Protein AF-A0A2L2XJK9-F1 (afdb_monomer_lite)

Secondary structure (DSSP, 8-state):
-PEETTEEEEEEEEEEEETTEEEEEEEEEEE-TT-SS-EEEEE---

Radius of gyration: 12.98 Å; chains: 1; bounding box: 33×23×27 Å

Structure (mmCIF, N/CA/C/O backbone):
data_AF-A0A2L2XJK9-F1
#
_entry.id   AF-A0A2L2XJK9-F1
#
loop_
_atom_site.group_PDB
_atom_site.id
_atom_site.type_symbol
_atom_site.label_atom_id
_atom_site.label_alt_id
_atom_site.label_comp_id
_atom_site.label_asym_id
_atom_site.label_entity_id
_atom_site.label_seq_id
_atom_site.pdbx_PDB_ins_code
_atom_site.Cartn_x
_atom_site.Cartn_y
_atom_site.Cartn_z
_atom_site.occupancy
_atom_site.B_iso_or_equiv
_atom_site.auth_seq_id
_atom_site.auth_comp_id
_atom_site.auth_asym_id
_atom_site.auth_atom_id
_atom_site.pdbx_PDB_model_num
ATOM 1 N N . MET A 1 1 ? 13.333 -0.274 2.634 1.00 51.56 1 MET A N 1
ATOM 2 C CA . MET A 1 1 ? 12.340 -0.259 1.537 1.00 51.56 1 MET A CA 1
ATOM 3 C C . MET A 1 1 ? 12.490 -1.549 0.755 1.00 51.56 1 MET A C 1
ATOM 5 O O . MET A 1 1 ? 13.563 -1.793 0.222 1.00 51.56 1 MET A O 1
ATOM 9 N N . GLN A 1 2 ? 11.477 -2.413 0.763 1.00 53.81 2 GLN A N 1
ATOM 10 C CA . GLN A 1 2 ? 11.524 -3.679 0.030 1.00 53.81 2 GLN A CA 1
ATOM 11 C C . GLN A 1 2 ? 11.243 -3.384 -1.448 1.00 53.81 2 GLN A C 1
ATOM 13 O O . GLN A 1 2 ? 10.177 -2.852 -1.761 1.00 53.81 2 GLN A O 1
ATOM 18 N N . LYS A 1 3 ? 12.216 -3.651 -2.328 1.00 55.78 3 LYS A N 1
ATOM 19 C CA . LYS A 1 3 ? 12.055 -3.573 -3.787 1.00 55.78 3 LYS A CA 1
ATOM 20 C C . LYS A 1 3 ? 11.463 -4.892 -4.266 1.00 55.78 3 LYS A C 1
ATOM 22 O O . LYS A 1 3 ? 12.032 -5.945 -3.992 1.00 55.78 3 LYS A O 1
ATOM 27 N N . TRP A 1 4 ? 10.316 -4.828 -4.928 1.00 67.25 4 TRP A N 1
ATOM 28 C CA . TRP A 1 4 ? 9.647 -5.990 -5.505 1.00 67.25 4 TRP A CA 1
ATOM 29 C C . TRP A 1 4 ? 9.880 -5.982 -7.014 1.00 67.25 4 TRP A C 1
ATOM 31 O O . TRP A 1 4 ? 10.023 -4.914 -7.606 1.00 67.25 4 TRP A O 1
ATOM 41 N N . GLU A 1 5 ? 9.879 -7.154 -7.650 1.00 82.44 5 GLU A N 1
ATOM 42 C CA . GLU A 1 5 ? 10.109 -7.256 -9.101 1.00 82.44 5 GLU A CA 1
ATOM 43 C C . GLU A 1 5 ? 9.098 -6.449 -9.928 1.00 82.44 5 GLU A C 1
ATOM 45 O O . GLU A 1 5 ? 9.426 -5.955 -10.999 1.00 82.44 5 GLU A O 1
ATOM 50 N N . TYR A 1 6 ? 7.892 -6.241 -9.396 1.00 81.81 6 TYR A N 1
ATOM 51 C CA . TYR A 1 6 ? 6.797 -5.541 -10.071 1.00 81.81 6 TYR A CA 1
ATOM 52 C C . TYR A 1 6 ? 6.720 -4.036 -9.777 1.00 81.81 6 TYR A C 1
ATOM 54 O O . TYR A 1 6 ? 5.806 -3.377 -10.268 1.00 81.81 6 TYR A O 1
ATOM 62 N N . GLY A 1 7 ? 7.619 -3.490 -8.953 1.00 87.25 7 GLY A N 1
ATOM 63 C CA . GLY A 1 7 ? 7.605 -2.077 -8.576 1.00 87.25 7 GLY A CA 1
ATOM 64 C C . GLY A 1 7 ? 7.792 -1.815 -7.087 1.00 87.25 7 GLY A C 1
ATOM 65 O O . GLY A 1 7 ? 8.092 -2.706 -6.286 1.00 87.25 7 GLY A O 1
ATOM 66 N N . GLN A 1 8 ? 7.590 -0.560 -6.699 1.00 89.88 8 GLN A N 1
ATOM 67 C CA . GLN A 1 8 ? 7.731 -0.108 -5.321 1.00 89.88 8 GLN A CA 1
ATOM 68 C C . GLN A 1 8 ? 6.360 0.028 -4.663 1.00 89.88 8 GLN A C 1
ATOM 70 O O . GLN A 1 8 ? 5.488 0.743 -5.156 1.00 89.88 8 GLN A O 1
ATOM 75 N N . LYS A 1 9 ? 6.176 -0.657 -3.528 1.00 91.19 9 LYS A N 1
ATOM 76 C CA . LYS A 1 9 ? 4.973 -0.533 -2.697 1.00 91.19 9 LYS A CA 1
ATOM 77 C C . LYS A 1 9 ? 5.151 0.549 -1.638 1.00 91.19 9 LYS A C 1
ATOM 79 O O . LYS A 1 9 ? 6.246 0.703 -1.088 1.00 91.19 9 LYS A O 1
ATOM 84 N N . TYR A 1 10 ? 4.051 1.220 -1.329 1.00 90.25 10 TYR A N 1
ATOM 85 C CA . TYR A 1 10 ? 3.939 2.280 -0.336 1.00 90.25 10 TYR A CA 1
ATOM 86 C C . TYR A 1 10 ? 2.683 2.057 0.498 1.00 90.25 10 TYR A C 1
ATOM 88 O O . TYR A 1 10 ? 1.667 1.595 -0.019 1.00 90.25 10 TYR A O 1
ATOM 96 N N . ILE A 1 11 ? 2.758 2.392 1.781 1.00 91.44 11 ILE A N 1
ATOM 97 C CA . ILE A 1 11 ? 1.599 2.448 2.668 1.00 91.44 11 ILE A CA 1
ATOM 98 C C . ILE A 1 11 ? 1.412 3.913 3.030 1.00 91.44 11 ILE A C 1
ATOM 100 O O . ILE A 1 11 ? 2.373 4.572 3.429 1.00 91.44 11 ILE A O 1
ATOM 104 N N . ILE A 1 12 ? 0.207 4.421 2.811 1.00 91.88 12 ILE A N 1
ATOM 105 C CA . ILE A 1 12 ? -0.155 5.810 3.053 1.00 91.88 12 ILE A CA 1
ATOM 106 C C . ILE A 1 12 ? -1.439 5.808 3.865 1.00 91.88 12 ILE A C 1
ATOM 108 O O . ILE A 1 12 ? -2.440 5.217 3.451 1.00 91.88 12 ILE A O 1
ATOM 112 N N . ASP A 1 13 ? -1.406 6.517 4.983 1.00 93.00 13 ASP A N 1
ATOM 113 C CA . ASP A 1 13 ? -2.590 6.809 5.772 1.00 93.00 13 ASP A CA 1
ATOM 114 C C . ASP A 1 13 ? -3.128 8.167 5.329 1.00 93.00 13 ASP A C 1
ATOM 116 O O . ASP A 1 13 ? -2.388 9.155 5.306 1.00 93.00 13 ASP A O 1
ATOM 120 N N . PHE A 1 14 ? -4.406 8.231 4.957 1.00 90.38 14 PHE A N 1
ATOM 121 C CA . PHE A 1 14 ? -5.048 9.499 4.617 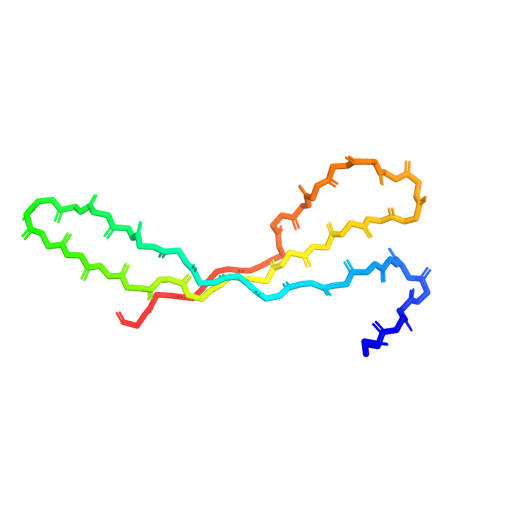1.00 90.38 14 PHE A CA 1
ATOM 122 C C . PHE A 1 14 ? -6.321 9.719 5.440 1.00 90.38 14 PHE A C 1
ATOM 124 O O . PHE A 1 14 ? -7.082 8.774 5.671 1.00 90.38 14 PHE A O 1
ATOM 131 N N . PRO A 1 15 ? -6.582 10.957 5.896 1.00 93.19 15 PRO A N 1
ATOM 132 C CA . PRO A 1 15 ? -7.828 11.279 6.569 1.00 93.19 15 PRO A CA 1
ATOM 133 C C . PRO A 1 15 ? -8.970 11.352 5.549 1.00 93.19 15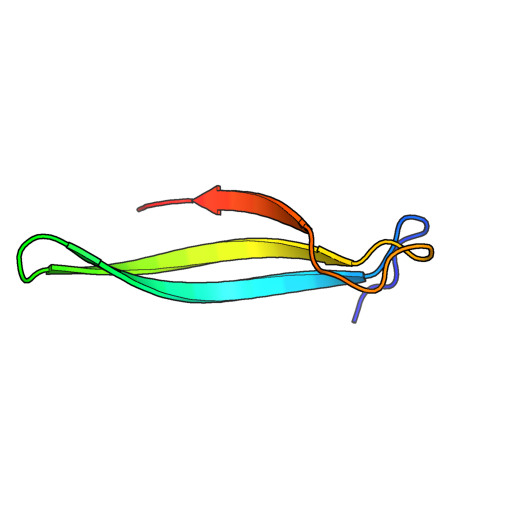 PRO A C 1
ATOM 135 O O . PRO A 1 15 ? -8.932 12.140 4.603 1.00 93.19 15 PRO A O 1
ATOM 138 N N . LEU A 1 16 ? -10.015 10.558 5.763 1.00 90.75 16 LEU A N 1
ATOM 139 C CA . LEU A 1 16 ? -11.279 10.643 5.047 1.00 90.75 16 LEU A CA 1
ATOM 140 C C . LEU A 1 16 ? -12.289 11.403 5.906 1.00 90.75 16 LEU A C 1
ATOM 142 O O . LEU A 1 16 ? -12.683 10.939 6.976 1.00 90.75 16 LEU A O 1
ATOM 146 N N . ASN A 1 17 ? -12.721 12.564 5.420 1.00 94.12 17 ASN A N 1
ATOM 147 C CA . ASN A 1 17 ? -13.742 13.376 6.076 1.00 94.12 17 ASN A CA 1
ATOM 148 C C . ASN A 1 17 ? -15.119 13.067 5.480 1.00 94.12 17 ASN A C 1
ATOM 150 O O . ASN A 1 17 ? -15.324 13.225 4.278 1.00 94.12 17 ASN A O 1
ATOM 154 N N . HIS A 1 18 ? -16.073 12.657 6.315 1.00 90.56 18 HIS A N 1
ATOM 155 C CA . HIS A 1 18 ? -17.445 12.372 5.902 1.00 90.56 18 HIS A CA 1
ATOM 156 C C . HIS A 1 18 ? -18.435 12.731 7.015 1.00 90.56 18 HIS A C 1
ATOM 158 O O . HIS A 1 18 ? -18.292 12.271 8.144 1.00 90.56 18 HIS A O 1
ATOM 164 N N . GLN A 1 19 ? -19.449 13.548 6.704 1.00 93.00 19 GLN A N 1
ATOM 165 C CA . GLN A 1 19 ? -20.508 13.960 7.645 1.00 93.00 19 GLN A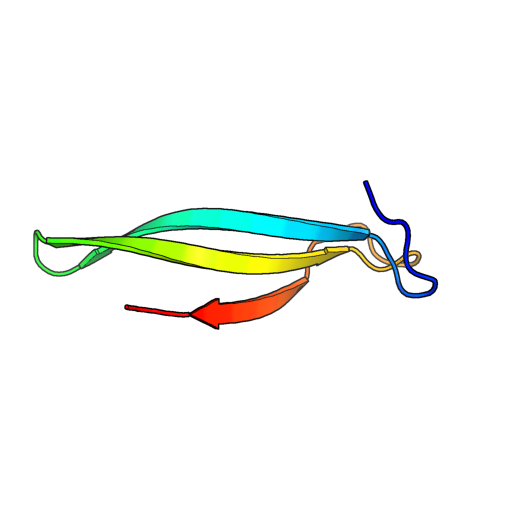 CA 1
ATOM 166 C C . GLN A 1 19 ? -19.972 14.420 9.013 1.00 93.00 19 GLN A C 1
ATOM 168 O O . GLN A 1 19 ? -20.423 13.963 10.063 1.00 93.00 19 GLN A O 1
ATOM 173 N N . ASN A 1 20 ? -18.980 15.315 8.999 1.00 93.56 20 ASN A N 1
ATOM 174 C CA . ASN A 1 20 ? -18.348 15.855 10.208 1.00 93.56 20 ASN A CA 1
ATOM 175 C C . ASN A 1 20 ? -17.605 14.813 11.074 1.00 93.56 20 ASN A C 1
ATOM 177 O O . ASN A 1 20 ? -17.315 15.067 12.242 1.00 93.56 20 ASN A O 1
ATOM 181 N N . LYS A 1 21 ? -17.299 13.642 10.507 1.00 92.69 21 LYS A N 1
ATOM 182 C CA . LYS A 1 21 ? -16.443 12.607 11.090 1.00 92.69 21 LYS A CA 1
ATOM 183 C C . LYS A 1 21 ? -15.180 12.466 10.247 1.00 92.69 21 LYS A C 1
ATOM 185 O O . LYS A 1 21 ? -15.228 12.641 9.030 1.00 92.69 21 LYS A O 1
ATOM 190 N N . THR A 1 22 ? -14.077 12.102 10.889 1.00 93.50 22 THR A N 1
ATOM 191 C CA . THR A 1 22 ? -12.800 11.820 10.225 1.00 93.50 22 THR A CA 1
ATOM 192 C C . THR A 1 22 ? -12.380 10.397 10.554 1.00 93.50 22 THR A C 1
ATOM 194 O O . THR A 1 22 ? -12.291 10.040 11.726 1.00 93.50 22 THR A O 1
ATOM 197 N N . ALA A 1 23 ? -12.118 9.593 9.527 1.00 92.06 23 ALA A N 1
ATOM 198 C CA . ALA A 1 23 ? -11.516 8.271 9.659 1.00 92.06 23 ALA A CA 1
ATOM 199 C C . ALA A 1 23 ? -10.112 8.296 9.049 1.00 92.06 23 ALA A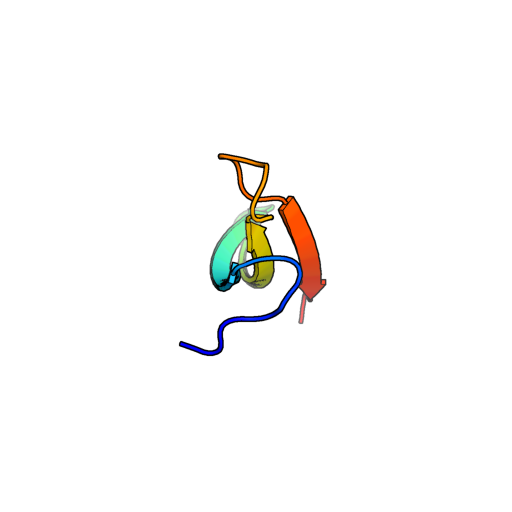 C 1
ATOM 201 O O . ALA A 1 23 ? -9.913 8.890 7.992 1.00 92.06 23 ALA A O 1
ATOM 202 N N . ILE A 1 24 ? -9.139 7.662 9.700 1.00 93.69 24 ILE A N 1
ATOM 203 C CA . ILE A 1 24 ? -7.813 7.455 9.110 1.00 93.69 24 ILE A CA 1
ATOM 204 C C . ILE A 1 24 ? -7.864 6.164 8.306 1.00 93.69 24 ILE A C 1
ATOM 206 O O . ILE A 1 24 ? -8.124 5.099 8.864 1.00 93.69 24 ILE A O 1
ATOM 210 N N . ILE A 1 25 ? -7.650 6.272 6.998 1.00 92.94 25 ILE A N 1
ATOM 211 C CA . ILE A 1 25 ? -7.718 5.140 6.082 1.00 92.94 25 ILE A CA 1
ATOM 212 C C . ILE A 1 25 ? -6.299 4.704 5.718 1.00 92.94 25 ILE A C 1
ATOM 214 O O . ILE A 1 25 ? -5.633 5.412 4.954 1.00 92.94 25 ILE A O 1
ATOM 218 N N . PRO A 1 26 ? -5.830 3.546 6.214 1.00 93.38 26 PRO A N 1
ATOM 219 C CA . PRO A 1 26 ? -4.619 2.928 5.707 1.00 93.38 26 PRO A CA 1
ATOM 220 C C . PRO A 1 26 ? -4.845 2.395 4.292 1.00 93.38 26 PRO A C 1
ATOM 222 O O . PRO A 1 26 ? -5.799 1.662 4.002 1.00 93.38 26 PRO A O 1
ATOM 225 N N . SER A 1 27 ? -3.941 2.761 3.389 1.00 93.69 27 SER A N 1
ATOM 226 C CA . SER A 1 27 ? -4.001 2.369 1.985 1.00 93.69 27 SER A CA 1
ATOM 227 C C . SER A 1 27 ? -2.652 1.906 1.462 1.00 93.69 27 SER A C 1
ATOM 229 O O . SER A 1 27 ? -1.608 2.472 1.778 1.00 93.69 27 SER A O 1
ATOM 231 N N . VAL A 1 28 ? -2.678 0.858 0.642 1.00 93.75 28 VAL A N 1
ATOM 232 C CA . VAL A 1 28 ? -1.494 0.296 -0.004 1.00 93.75 28 VAL A CA 1
ATOM 233 C C . VAL A 1 28 ? -1.499 0.697 -1.468 1.00 93.75 28 VAL A C 1
ATOM 235 O O . VAL A 1 28 ? -2.459 0.431 -2.191 1.00 93.75 28 VAL A O 1
ATOM 238 N N . TRP A 1 29 ? -0.393 1.278 -1.913 1.00 94.06 29 TRP A N 1
ATOM 239 C CA . TRP A 1 29 ? -0.177 1.733 -3.278 1.00 94.06 29 TRP A CA 1
ATOM 240 C C . TRP A 1 29 ? 1.052 1.062 -3.879 1.00 94.06 29 TRP A C 1
ATOM 242 O O . TRP A 1 29 ? 1.969 0.661 -3.160 1.00 94.06 29 TRP A O 1
ATOM 252 N N . ILE A 1 30 ? 1.088 0.954 -5.204 1.00 93.19 30 ILE A N 1
ATOM 253 C CA . ILE A 1 30 ? 2.254 0.492 -5.955 1.00 93.19 30 ILE A CA 1
ATOM 254 C C . ILE A 1 30 ? 2.545 1.441 -7.115 1.00 93.19 30 ILE A C 1
ATOM 256 O O . ILE A 1 30 ? 1.635 1.827 -7.841 1.00 93.19 30 ILE A O 1
ATOM 260 N N . ILE A 1 31 ? 3.813 1.800 -7.293 1.00 92.88 31 ILE A N 1
ATOM 261 C CA . ILE A 1 31 ? 4.319 2.389 -8.536 1.00 92.88 31 ILE A CA 1
ATOM 262 C C . ILE A 1 31 ? 5.051 1.266 -9.263 1.00 92.88 31 ILE A C 1
ATOM 264 O O . ILE A 1 31 ? 6.021 0.723 -8.725 1.00 92.88 31 ILE A O 1
ATOM 268 N N . ARG A 1 32 ? 4.549 0.862 -10.433 1.00 91.12 32 ARG A N 1
ATOM 269 C CA . ARG A 1 32 ? 5.192 -0.172 -11.255 1.00 91.12 32 ARG A CA 1
ATOM 270 C C . ARG A 1 32 ? 6.452 0.379 -11.916 1.00 91.12 32 ARG A C 1
ATOM 272 O O . ARG A 1 32 ? 6.593 1.586 -12.055 1.00 91.12 32 ARG A O 1
ATOM 279 N N . ASN A 1 33 ? 7.371 -0.495 -12.317 1.00 89.25 33 ASN A N 1
ATOM 280 C CA . ASN A 1 33 ? 8.660 -0.070 -12.884 1.00 89.25 33 ASN A CA 1
ATOM 281 C C . ASN A 1 33 ? 8.513 0.753 -14.177 1.00 89.25 33 ASN A C 1
ATOM 283 O O . ASN A 1 33 ? 9.355 1.593 -14.474 1.00 89.25 33 ASN A O 1
ATOM 287 N N . ASP A 1 34 ? 7.458 0.484 -14.939 1.00 92.50 34 ASP A N 1
ATOM 288 C CA . ASP A 1 34 ? 7.108 1.098 -16.220 1.00 92.50 34 ASP A CA 1
ATOM 289 C C . ASP A 1 34 ? 6.125 2.276 -16.088 1.00 92.50 34 ASP A C 1
ATOM 291 O O . ASP A 1 34 ? 5.769 2.907 -17.083 1.00 92.50 34 ASP A O 1
ATOM 295 N N . GLU A 1 35 ? 5.701 2.612 -14.868 1.00 91.31 35 GLU A N 1
ATOM 296 C CA . GLU A 1 35 ? 4.716 3.657 -14.599 1.00 91.31 35 GLU A CA 1
ATOM 297 C C . GLU A 1 35 ? 5.318 4.763 -13.730 1.00 91.31 35 GLU A C 1
ATOM 299 O O . GLU A 1 35 ? 6.076 4.510 -12.801 1.00 91.31 35 GLU A O 1
ATOM 304 N N . ASN A 1 36 ? 4.930 6.013 -13.994 1.00 90.50 36 ASN A N 1
ATOM 305 C CA . ASN A 1 36 ? 5.323 7.159 -13.165 1.00 90.50 36 ASN A CA 1
ATOM 306 C C . ASN A 1 36 ? 4.1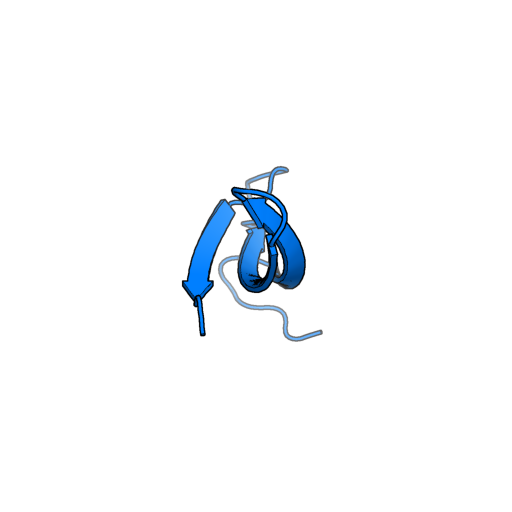65 7.692 -12.305 1.00 90.50 36 ASN A C 1
ATOM 308 O O . ASN A 1 36 ? 4.160 8.845 -11.881 1.00 90.50 36 ASN A O 1
ATOM 312 N N . PHE A 1 37 ? 3.139 6.872 -12.089 1.00 92.31 37 PHE A N 1
ATOM 313 C CA . PHE A 1 37 ? 1.994 7.217 -11.257 1.00 92.31 37 PHE A CA 1
ATOM 314 C C . PHE A 1 37 ? 1.644 6.050 -10.327 1.00 92.31 37 PHE A C 1
ATOM 316 O O . PHE A 1 37 ? 1.817 4.886 -10.696 1.00 92.31 37 PHE A O 1
ATOM 323 N N . PRO A 1 38 ? 1.167 6.336 -9.106 1.00 92.25 38 PRO A N 1
ATOM 324 C CA . PRO A 1 38 ? 0.813 5.303 -8.147 1.00 92.25 38 PRO A CA 1
ATOM 325 C C . PRO A 1 38 ? -0.551 4.683 -8.471 1.00 92.25 38 PRO A C 1
ATOM 327 O O . PRO A 1 38 ? -1.492 5.363 -8.880 1.00 92.25 38 PRO A O 1
ATOM 330 N N . ARG A 1 39 ? -0.677 3.379 -8.224 1.00 92.25 39 ARG A N 1
ATOM 331 C CA . ARG A 1 39 ? -1.929 2.621 -8.303 1.00 92.25 39 ARG A CA 1
ATOM 332 C C . ARG A 1 39 ? -2.349 2.138 -6.927 1.00 92.25 39 ARG A C 1
ATOM 334 O O . ARG A 1 39 ? -1.534 1.566 -6.203 1.00 92.25 39 ARG A O 1
ATOM 341 N N . LEU A 1 40 ? -3.621 2.329 -6.591 1.00 92.44 40 LEU A N 1
ATOM 342 C CA . LEU A 1 40 ? -4.201 1.778 -5.372 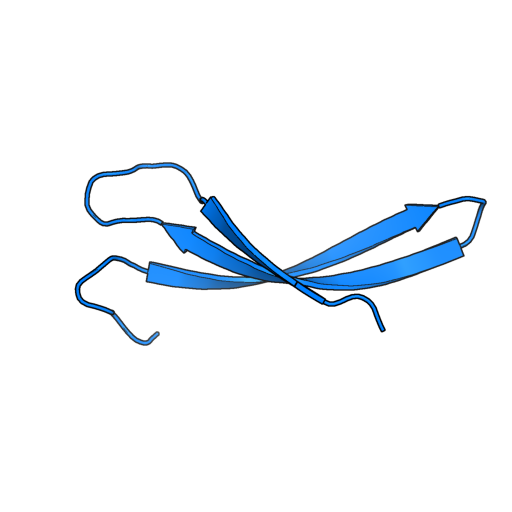1.00 92.44 40 LEU A CA 1
ATOM 343 C C . LEU A 1 40 ? -4.297 0.254 -5.505 1.00 92.44 40 LEU A C 1
ATOM 345 O O . LEU A 1 40 ? -4.839 -0.255 -6.484 1.00 92.44 40 LEU A O 1
ATOM 349 N N . VAL A 1 41 ? -3.764 -0.465 -4.520 1.00 92.62 41 VAL A N 1
ATOM 350 C CA . VAL A 1 41 ? -3.834 -1.931 -4.434 1.00 92.62 41 VAL A CA 1
ATOM 351 C C . VAL A 1 41 ? -4.985 -2.344 -3.528 1.00 92.62 41 VAL A C 1
ATOM 353 O O . VAL A 1 41 ? -5.804 -3.176 -3.902 1.00 92.62 41 VAL A O 1
ATOM 356 N N . THR A 1 42 ? -5.039 -1.769 -2.328 1.00 91.25 42 THR A N 1
ATOM 357 C CA . THR A 1 42 ? -6.103 -2.017 -1.356 1.00 91.25 42 THR A CA 1
ATOM 358 C C . THR A 1 42 ? -6.229 -0.834 -0.406 1.00 91.25 42 THR A C 1
ATOM 360 O O . THR A 1 42 ? -5.245 -0.150 -0.113 1.00 91.25 42 THR A O 1
ATOM 363 N N . CYS A 1 43 ? -7.439 -0.600 0.080 1.00 88.12 43 CYS A N 1
ATOM 364 C CA . CYS A 1 43 ? -7.716 0.271 1.207 1.00 88.12 43 CYS A CA 1
ATOM 365 C C . CYS A 1 43 ? -8.525 -0.520 2.232 1.00 88.12 43 CYS A C 1
ATOM 367 O O . CYS A 1 43 ? -9.342 -1.370 1.875 1.00 88.12 43 CYS A O 1
ATOM 369 N N . TYR A 1 44 ? -8.275 -0.249 3.506 1.00 84.62 44 TYR A N 1
ATOM 370 C CA . TYR A 1 44 ? -9.011 -0.871 4.593 1.00 84.62 44 TYR A CA 1
ATOM 371 C C . TYR A 1 44 ? -9.617 0.221 5.468 1.00 84.62 44 TYR A C 1
ATOM 373 O O . TYR A 1 44 ? -8.928 1.159 5.862 1.00 84.62 44 TYR A O 1
ATOM 381 N N . VAL A 1 45 ? -10.912 0.105 5.749 1.00 81.31 45 VAL A N 1
ATOM 382 C CA . VAL A 1 45 ? -11.643 1.007 6.642 1.00 81.31 45 VAL A CA 1
ATOM 383 C C . VAL A 1 45 ? -11.954 0.216 7.907 1.00 81.31 45 VAL A C 1
ATOM 385 O O . VAL A 1 45 ? -12.568 -0.847 7.813 1.00 81.31 45 VAL A O 1
ATOM 388 N N . PHE A 1 46 ? -11.483 0.706 9.054 1.00 65.44 46 PHE A N 1
ATOM 389 C CA . PHE A 1 46 ? -11.833 0.169 10.372 1.00 65.44 46 PHE A CA 1
ATOM 390 C C . PHE A 1 46 ? -13.175 0.724 10.854 1.00 65.44 46 PHE A C 1
ATOM 392 O O . PHE A 1 46 ? -13.454 1.914 10.574 1.00 65.44 46 PHE A O 1
#

Foldseek 3Di:
DDADQFFDKDWDWDWDDDPNDTFTKIWIWGAGPPHPDIDTPDIDGD

pLDDT: mean 87.53, std 10.7, range [51.56, 94.12]

Sequence (46 aa):
MQKWEYGQKYIIDFPLNHQNKTAIIPSVWIIRNDENFPRLVTCYVF